Protein AF-M8E3H1-F1 (afdb_monomer_lite)

Secondary structure (DSSP, 8-state):
----------SSS---------HHHHHHHHHHHHHHHHHTT----HHHHHHHHHHHHTSS-HHHHHHHHHHHHHH-

Sequence (76 aa):
MHMHVVSLRSNRKRVIVLKRYSQQKLRRALLNAKASLEIEGLFLTPQEDRLLLDRAEGKMTYSEFLARAKEIAKNG

Organism: NCBI:txid1300222

Radius of gyration: 15.49 Å; chains: 1; bounding box: 26×26×45 Å

Structure (mmCIF, N/CA/C/O backbone):
data_AF-M8E3H1-F1
#
_entry.id   AF-M8E3H1-F1
#
loop_
_atom_site.group_PDB
_atom_site.id
_atom_site.type_symbol
_atom_site.label_atom_id
_atom_site.label_alt_id
_atom_site.label_comp_id
_atom_site.label_asym_id
_atom_site.label_entity_id
_atom_site.label_seq_id
_atom_site.pdbx_PDB_ins_code
_atom_site.Cartn_x
_atom_site.Cartn_y
_atom_site.Cartn_z
_atom_site.occupancy
_atom_site.B_iso_or_equiv
_atom_site.auth_seq_id
_atom_site.auth_comp_id
_atom_site.auth_asym_id
_atom_site.auth_atom_id
_atom_site.pdbx_PDB_model_num
ATOM 1 N N . MET A 1 1 ? -5.897 6.829 11.126 1.00 42.16 1 MET A N 1
ATOM 2 C CA . MET A 1 1 ? -4.583 7.186 11.724 1.00 42.16 1 MET A CA 1
ATOM 3 C C . MET A 1 1 ? -3.648 5.978 11.672 1.00 42.16 1 MET A C 1
ATOM 5 O O . MET A 1 1 ? -4.030 4.930 12.174 1.00 42.16 1 MET A O 1
ATOM 9 N N . HIS A 1 2 ? -2.494 6.044 10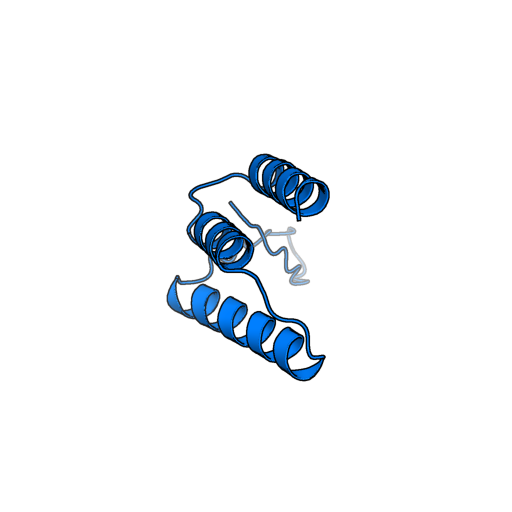.991 1.00 42.22 2 HIS A N 1
ATOM 10 C CA . HIS A 1 2 ? -1.485 4.961 10.978 1.00 42.22 2 HIS A CA 1
ATOM 11 C C . HIS A 1 2 ? -0.424 5.293 12.034 1.00 42.22 2 HIS A C 1
ATOM 13 O O . HIS A 1 2 ? 0.128 6.391 12.013 1.00 42.22 2 HIS A O 1
ATOM 19 N N . MET A 1 3 ? -0.224 4.397 13.003 1.00 44.41 3 MET A N 1
ATOM 20 C CA . MET A 1 3 ? 0.610 4.623 14.186 1.00 44.41 3 MET A CA 1
ATOM 21 C C . MET A 1 3 ? 1.860 3.750 14.092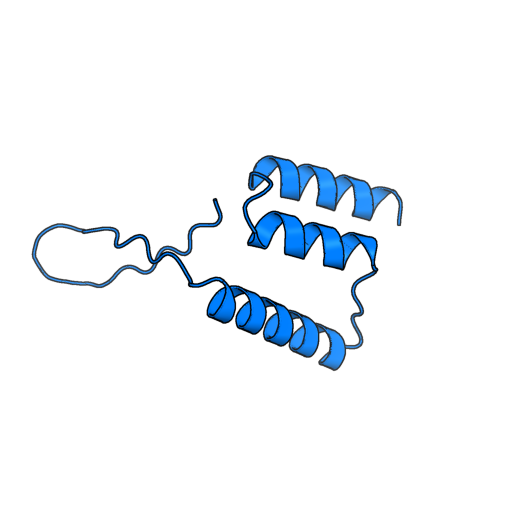 1.00 44.41 3 MET A C 1
ATOM 23 O O . MET A 1 3 ? 1.757 2.532 14.164 1.00 44.41 3 MET A O 1
ATOM 27 N N . HIS A 1 4 ? 3.036 4.364 13.956 1.00 46.94 4 HIS A N 1
ATOM 28 C CA . HIS A 1 4 ? 4.301 3.660 14.161 1.00 46.94 4 HIS A CA 1
ATOM 29 C C . HIS A 1 4 ? 4.731 3.850 15.614 1.00 46.94 4 HIS A C 1
ATOM 31 O O . HIS A 1 4 ? 5.040 4.964 16.043 1.00 46.94 4 HIS A O 1
ATOM 37 N N . VAL A 1 5 ? 4.707 2.761 16.379 1.00 44.22 5 VAL A N 1
ATOM 38 C CA . VAL A 1 5 ? 5.123 2.739 17.782 1.00 44.22 5 VAL A CA 1
ATOM 39 C C . VAL A 1 5 ? 6.631 2.517 17.826 1.00 44.22 5 VAL A C 1
ATOM 41 O O . VAL A 1 5 ? 7.114 1.461 17.431 1.00 44.22 5 VAL A O 1
ATOM 44 N N . VAL A 1 6 ? 7.382 3.505 18.311 1.00 49.19 6 VAL A N 1
ATOM 45 C CA . VAL A 1 6 ? 8.814 3.358 18.600 1.00 49.19 6 VAL A CA 1
ATOM 46 C C . VAL A 1 6 ? 8.993 3.515 20.106 1.00 49.19 6 VAL A C 1
ATOM 48 O O . VAL A 1 6 ? 8.740 4.588 20.653 1.00 49.19 6 VAL A O 1
ATOM 51 N N . SER A 1 7 ? 9.386 2.445 20.801 1.00 41.00 7 SER A N 1
ATOM 52 C CA . SER A 1 7 ? 9.656 2.502 22.240 1.00 41.00 7 SER A CA 1
ATOM 53 C C . SER A 1 7 ? 11.072 3.022 22.485 1.00 41.00 7 SER A C 1
ATOM 55 O O . SER A 1 7 ? 12.046 2.314 22.235 1.00 41.00 7 SER A O 1
ATOM 57 N N . LEU A 1 8 ? 11.205 4.239 23.006 1.00 45.78 8 LEU A N 1
ATOM 58 C CA . LEU A 1 8 ? 12.468 4.714 23.570 1.00 45.78 8 LEU A CA 1
ATOM 59 C C . LEU A 1 8 ? 12.539 4.280 25.039 1.00 45.78 8 LEU A C 1
ATOM 61 O O . LEU A 1 8 ? 11.697 4.668 25.850 1.00 45.78 8 LEU A O 1
ATOM 65 N N . ARG A 1 9 ? 13.531 3.450 25.386 1.00 41.25 9 ARG A N 1
ATOM 66 C CA . ARG A 1 9 ? 13.851 3.121 26.782 1.00 41.25 9 ARG A CA 1
ATOM 67 C C . ARG A 1 9 ? 14.452 4.364 27.445 1.00 41.25 9 ARG A C 1
ATOM 69 O O . ARG A 1 9 ? 15.634 4.633 27.284 1.00 41.25 9 ARG A O 1
ATOM 76 N N . SER A 1 10 ? 13.645 5.105 28.198 1.00 45.16 10 SER A N 1
ATOM 77 C CA . SER A 1 10 ? 14.135 6.069 29.186 1.00 45.16 10 SER A CA 1
ATOM 78 C C . SER A 1 10 ? 13.512 5.764 30.546 1.00 45.16 10 SER A C 1
ATOM 80 O O . SER A 1 10 ? 12.353 5.361 30.645 1.00 45.16 10 SER A O 1
ATOM 82 N N . ASN A 1 11 ? 14.325 5.877 31.592 1.00 47.97 11 ASN A N 1
ATOM 83 C CA . ASN A 1 11 ? 14.204 5.144 32.852 1.00 47.97 11 ASN A CA 1
ATOM 84 C C . ASN A 1 11 ? 13.133 5.675 33.833 1.00 47.97 11 ASN A C 1
ATOM 86 O O . ASN A 1 11 ? 13.175 5.356 35.015 1.00 47.97 11 ASN A O 1
ATOM 90 N N . ARG A 1 12 ? 12.155 6.477 33.389 1.00 49.22 12 ARG A N 1
ATOM 91 C CA . ARG A 1 12 ? 10.994 6.892 34.201 1.00 49.22 12 ARG A CA 1
ATOM 92 C C . ARG A 1 12 ? 9.785 7.143 33.296 1.00 49.22 12 ARG A C 1
ATOM 94 O O . ARG A 1 12 ? 9.790 8.100 32.535 1.00 49.22 12 ARG A O 1
ATOM 101 N N . LYS A 1 13 ? 8.746 6.308 33.446 1.00 43.94 13 LYS A N 1
ATOM 102 C CA . LYS A 1 13 ? 7.435 6.349 32.759 1.00 43.94 13 LYS A CA 1
ATOM 103 C C . LYS A 1 13 ? 7.521 6.140 31.234 1.00 43.94 13 LYS A C 1
ATOM 105 O O . LYS A 1 13 ? 8.105 6.932 30.506 1.00 43.94 13 LYS A O 1
ATOM 110 N N . ARG A 1 14 ? 6.904 5.060 30.732 1.00 38.75 14 ARG A N 1
ATOM 111 C CA . ARG A 1 14 ? 6.773 4.782 29.289 1.00 38.75 14 ARG A CA 1
ATOM 112 C C . ARG A 1 14 ? 5.918 5.875 28.638 1.00 38.75 14 ARG A C 1
ATOM 114 O O . ARG A 1 14 ? 4.697 5.770 28.614 1.00 38.75 14 ARG A O 1
ATOM 121 N N . VAL A 1 15 ? 6.549 6.925 28.126 1.00 46.59 15 VAL A N 1
ATOM 122 C CA . VAL A 1 15 ? 5.881 7.923 27.288 1.00 46.59 15 VAL A CA 1
ATOM 123 C C . VAL A 1 15 ? 5.861 7.371 25.866 1.00 46.59 15 VAL A C 1
ATOM 125 O O . VAL A 1 15 ? 6.900 7.271 25.215 1.00 46.59 15 VAL A O 1
ATOM 128 N N . ILE A 1 16 ? 4.683 6.969 25.386 1.00 49.62 16 ILE A N 1
ATOM 129 C CA . ILE A 1 16 ? 4.487 6.624 23.975 1.00 49.62 16 ILE A CA 1
ATOM 130 C C . ILE A 1 16 ? 4.512 7.942 23.201 1.00 49.62 16 ILE A C 1
ATOM 132 O O . ILE A 1 16 ? 3.523 8.671 23.156 1.00 49.62 16 ILE A O 1
ATOM 136 N N . VAL A 1 17 ? 5.661 8.280 22.620 1.00 49.47 17 VAL A N 1
ATOM 137 C CA . VAL A 1 17 ? 5.768 9.451 21.747 1.00 49.47 17 VAL A CA 1
ATOM 138 C C . VAL A 1 17 ? 5.160 9.082 20.398 1.00 49.47 17 VAL A C 1
ATOM 140 O O . VAL A 1 17 ? 5.780 8.409 19.575 1.00 49.47 17 VAL A O 1
ATOM 143 N N . LEU A 1 18 ? 3.920 9.518 20.178 1.00 53.38 18 LEU A N 1
ATOM 144 C CA . LEU A 1 18 ? 3.227 9.411 18.897 1.00 53.38 18 LEU A CA 1
ATOM 145 C C . LEU A 1 18 ? 3.920 10.328 17.884 1.00 53.38 18 LEU A C 1
ATOM 147 O O . LEU A 1 18 ? 3.630 11.522 17.790 1.00 53.38 18 LEU A O 1
ATOM 151 N N . LYS A 1 19 ? 4.876 9.788 17.127 1.00 54.56 19 LYS A N 1
ATOM 152 C CA . LYS A 1 19 ? 5.590 10.567 16.115 1.00 54.56 19 LYS A CA 1
ATOM 153 C C . LYS A 1 19 ? 4.699 10.713 14.881 1.00 54.56 19 LYS A C 1
ATOM 155 O O . LYS A 1 19 ? 4.655 9.837 14.022 1.00 54.56 19 LYS A O 1
ATOM 160 N N . ARG A 1 20 ? 3.968 11.828 14.789 1.00 62.09 20 AR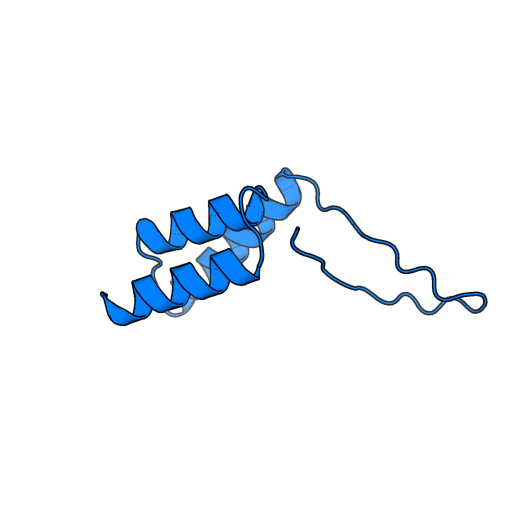G A N 1
ATOM 161 C CA . ARG A 1 20 ? 3.302 12.237 13.544 1.00 62.09 20 ARG A CA 1
ATOM 162 C C . ARG A 1 20 ? 4.380 12.493 12.489 1.00 62.09 20 ARG A C 1
ATOM 164 O O . ARG A 1 20 ? 5.187 13.410 12.631 1.00 62.09 20 ARG A O 1
ATOM 171 N N . TYR A 1 21 ? 4.421 11.666 11.449 1.00 69.19 21 TYR A N 1
ATOM 172 C CA . TYR A 1 21 ? 5.255 11.950 10.286 1.00 69.19 21 TYR A CA 1
ATOM 173 C C . TYR A 1 21 ? 4.723 13.198 9.583 1.00 69.19 21 TYR A C 1
ATOM 175 O O . TYR A 1 21 ? 3.513 13.371 9.443 1.00 69.19 21 TYR A O 1
ATOM 183 N N . SER A 1 22 ? 5.626 14.069 9.133 1.00 82.06 22 SER A N 1
ATOM 184 C CA . SER A 1 22 ? 5.241 15.121 8.197 1.00 82.06 22 SER A CA 1
ATOM 185 C C . SER A 1 22 ? 4.782 14.484 6.885 1.00 82.06 22 SER A C 1
ATOM 187 O O . SER A 1 22 ? 5.275 13.419 6.501 1.00 82.06 22 SER A O 1
ATOM 189 N N . GLN A 1 23 ? 3.885 15.162 6.168 1.00 81.25 23 GLN A N 1
ATOM 190 C CA . GLN A 1 23 ? 3.401 14.708 4.859 1.00 81.25 23 GLN A CA 1
ATOM 191 C C . GLN A 1 23 ? 4.559 14.405 3.894 1.00 81.25 23 GLN A C 1
ATOM 193 O O . GLN A 1 23 ? 4.541 13.405 3.182 1.00 81.25 23 GLN A O 1
ATOM 198 N N . GLN A 1 24 ? 5.632 15.200 3.947 1.00 84.88 24 GLN A N 1
ATOM 199 C CA . GLN A 1 24 ? 6.846 14.968 3.163 1.00 84.88 24 GLN A CA 1
ATOM 200 C C . GLN A 1 24 ? 7.538 13.637 3.504 1.00 84.88 24 GLN A C 1
ATOM 202 O O . GLN A 1 24 ? 7.911 12.890 2.600 1.00 84.88 24 GLN A O 1
ATOM 207 N N . LYS A 1 25 ? 7.710 13.314 4.795 1.00 87.25 25 LYS A N 1
ATOM 208 C CA . LYS A 1 25 ? 8.339 12.047 5.206 1.00 87.25 25 LYS A CA 1
ATOM 209 C C . LYS A 1 25 ? 7.492 10.848 4.812 1.00 87.25 25 LYS A C 1
ATOM 211 O O . LYS A 1 25 ? 8.036 9.823 4.420 1.00 87.25 25 LYS A O 1
ATOM 216 N N . LEU A 1 26 ? 6.178 10.994 4.908 1.00 86.69 26 LEU A N 1
ATOM 217 C CA . LEU A 1 26 ? 5.239 9.942 4.571 1.00 86.69 26 LEU A CA 1
ATOM 218 C C . LEU A 1 26 ? 5.231 9.661 3.057 1.00 86.69 26 LEU A C 1
ATOM 220 O O . LEU A 1 26 ? 5.345 8.506 2.657 1.00 86.69 26 LEU A O 1
ATOM 224 N N . ARG A 1 27 ? 5.241 10.706 2.216 1.00 87.06 27 ARG A N 1
ATOM 225 C CA . ARG A 1 27 ? 5.422 10.563 0.760 1.00 87.06 27 ARG A CA 1
ATOM 226 C C . ARG A 1 27 ? 6.740 9.875 0.410 1.00 87.06 27 ARG A C 1
ATOM 228 O O . ARG A 1 27 ? 6.753 8.964 -0.407 1.00 87.06 27 ARG A O 1
ATOM 235 N N . ARG A 1 28 ? 7.842 10.261 1.063 1.00 91.25 28 ARG A N 1
ATOM 236 C CA . ARG A 1 28 ? 9.150 9.622 0.849 1.00 91.25 28 ARG A CA 1
ATOM 237 C C . ARG A 1 28 ? 9.146 8.143 1.245 1.00 91.25 28 ARG A C 1
ATOM 239 O O . ARG A 1 28 ? 9.736 7.333 0.544 1.00 91.25 28 ARG A O 1
ATOM 246 N N . ALA A 1 29 ? 8.477 7.789 2.340 1.00 91.38 29 ALA A N 1
ATOM 247 C CA . ALA A 1 29 ? 8.338 6.396 2.755 1.00 91.38 29 ALA A CA 1
ATOM 248 C C . ALA A 1 29 ? 7.550 5.564 1.728 1.00 91.38 29 ALA A C 1
ATOM 250 O O . ALA A 1 29 ? 7.978 4.461 1.406 1.00 91.38 29 ALA A O 1
ATOM 251 N N . LEU A 1 30 ? 6.458 6.108 1.174 1.00 92.12 30 LEU A N 1
ATOM 252 C CA . LEU A 1 30 ? 5.692 5.447 0.111 1.00 92.12 30 LEU A CA 1
ATOM 253 C C . LEU A 1 30 ? 6.510 5.264 -1.170 1.00 92.12 30 LEU A C 1
ATOM 255 O O . LEU A 1 30 ? 6.515 4.172 -1.726 1.00 92.12 30 LEU A O 1
ATOM 259 N N . LEU A 1 31 ? 7.234 6.300 -1.607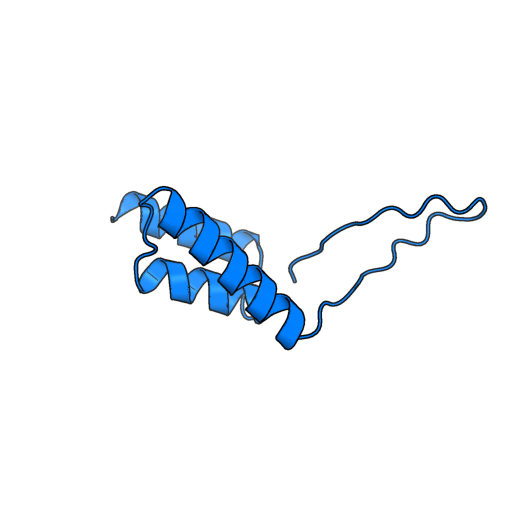 1.00 92.81 31 LEU A N 1
ATOM 260 C CA . LEU A 1 31 ? 8.108 6.213 -2.782 1.00 92.81 31 LEU A CA 1
ATOM 261 C C . LEU A 1 31 ? 9.178 5.133 -2.611 1.00 92.81 31 LEU A C 1
ATOM 263 O O . LEU A 1 31 ? 9.391 4.334 -3.515 1.00 92.81 31 LEU A O 1
ATOM 267 N N . ASN A 1 32 ? 9.811 5.074 -1.437 1.00 95.31 32 ASN A N 1
ATOM 268 C CA . ASN A 1 32 ? 10.801 4.042 -1.144 1.00 95.31 32 ASN A CA 1
ATOM 269 C C . ASN A 1 32 ? 10.180 2.640 -1.163 1.00 95.31 32 ASN A C 1
ATOM 271 O O . A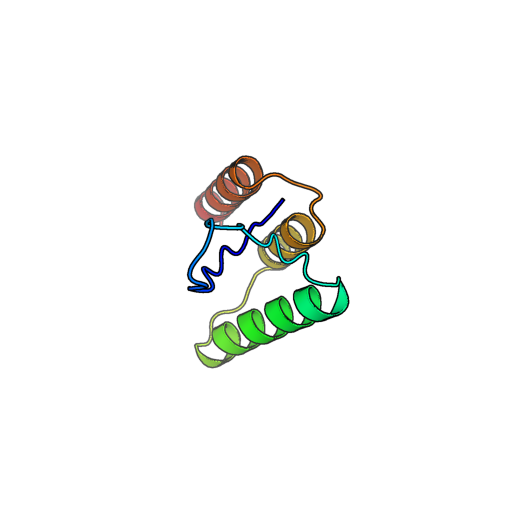SN A 1 32 ? 10.762 1.735 -1.745 1.00 95.31 32 ASN A O 1
ATOM 275 N N . ALA A 1 33 ? 9.006 2.461 -0.549 1.00 94.12 33 ALA A N 1
ATOM 276 C CA . ALA A 1 33 ? 8.319 1.172 -0.542 1.00 94.12 33 ALA A CA 1
ATOM 277 C C . ALA A 1 33 ? 7.952 0.719 -1.963 1.00 94.12 33 ALA A C 1
ATOM 279 O O . ALA A 1 33 ? 8.157 -0.441 -2.303 1.00 94.12 33 ALA A O 1
ATOM 280 N N . LYS A 1 34 ? 7.473 1.641 -2.806 1.00 94.50 34 LYS A N 1
ATOM 281 C CA . LYS A 1 34 ? 7.178 1.372 -4.215 1.00 94.50 34 LYS A CA 1
ATOM 282 C C . LYS A 1 34 ? 8.432 0.971 -4.990 1.00 94.50 34 LYS A C 1
ATOM 284 O O . LYS A 1 34 ? 8.420 -0.059 -5.647 1.00 94.50 34 LYS A O 1
ATOM 289 N N . ALA A 1 35 ? 9.528 1.712 -4.834 1.00 95.44 35 ALA A N 1
ATOM 290 C CA . ALA A 1 35 ? 10.801 1.370 -5.463 1.00 95.44 35 ALA A CA 1
ATOM 291 C C . ALA A 1 35 ? 11.312 -0.015 -5.024 1.00 95.44 35 ALA A C 1
ATOM 293 O O . ALA A 1 35 ? 11.822 -0.768 -5.846 1.00 95.44 35 ALA A O 1
ATOM 294 N N . SER A 1 36 ? 11.145 -0.384 -3.748 1.00 97.19 36 SER A N 1
ATOM 295 C CA . SER A 1 36 ? 11.491 -1.728 -3.266 1.00 97.19 36 SER A CA 1
ATOM 296 C C . SER A 1 36 ? 10.664 -2.830 -3.929 1.00 97.19 36 SER A C 1
ATOM 298 O O . SER A 1 36 ? 11.207 -3.892 -4.197 1.00 97.19 36 SER A O 1
ATOM 300 N N . LEU A 1 37 ? 9.382 -2.588 -4.214 1.00 95.44 37 LEU A N 1
ATOM 301 C CA . LEU A 1 37 ? 8.541 -3.537 -4.950 1.00 95.44 37 LEU A CA 1
ATOM 302 C C . LEU A 1 37 ? 8.952 -3.628 -6.426 1.00 95.44 37 LEU A C 1
ATOM 304 O O . LEU A 1 37 ? 9.071 -4.727 -6.959 1.00 95.44 37 LEU A O 1
ATOM 308 N N . GLU A 1 38 ? 9.236 -2.490 -7.061 1.00 96.00 38 GLU A N 1
ATOM 309 C CA . GLU A 1 38 ? 9.642 -2.430 -8.470 1.00 96.00 38 GLU A CA 1
ATOM 310 C C . GLU A 1 38 ? 10.961 -3.177 -8.732 1.00 96.00 38 GLU A C 1
ATOM 312 O O . GLU A 1 38 ? 11.094 -3.825 -9.768 1.00 96.00 38 GLU A O 1
ATOM 317 N N . ILE A 1 39 ? 11.909 -3.150 -7.784 1.00 96.88 39 ILE A N 1
ATOM 318 C CA . ILE A 1 39 ? 13.152 -3.944 -7.851 1.00 96.88 39 ILE A CA 1
ATOM 319 C C . ILE A 1 39 ? 12.852 -5.447 -7.956 1.00 96.88 39 ILE A C 1
ATOM 321 O O . ILE A 1 39 ? 13.529 -6.156 -8.695 1.00 96.88 39 ILE A O 1
ATOM 325 N N . GLU A 1 40 ? 11.819 -5.917 -7.259 1.00 96.44 40 GLU A N 1
ATOM 326 C CA . GLU A 1 40 ? 11.372 -7.316 -7.267 1.00 96.44 40 GLU A CA 1
ATOM 327 C C . GLU A 1 40 ? 10.429 -7.628 -8.449 1.00 96.44 40 GLU A C 1
ATOM 329 O O . GLU A 1 40 ? 9.842 -8.707 -8.521 1.00 96.44 40 GLU A O 1
ATOM 334 N N . GLY A 1 41 ? 10.238 -6.682 -9.377 1.00 96.25 41 GLY A N 1
ATOM 335 C CA . GLY A 1 41 ? 9.314 -6.821 -10.504 1.00 96.25 41 GLY A CA 1
ATOM 336 C C . GLY A 1 41 ? 7.833 -6.748 -10.114 1.00 96.25 41 GLY A C 1
ATOM 337 O O . GLY A 1 41 ? 6.972 -7.137 -10.903 1.00 96.25 41 GLY A O 1
ATOM 338 N N . LEU A 1 42 ? 7.519 -6.255 -8.912 1.00 95.62 42 LEU A N 1
ATOM 339 C CA . LEU A 1 42 ? 6.155 -6.086 -8.419 1.00 95.62 42 LEU A CA 1
ATOM 340 C C . LEU A 1 42 ? 5.680 -4.653 -8.669 1.00 95.62 42 LEU A C 1
ATOM 342 O O . LEU A 1 42 ? 6.202 -3.693 -8.101 1.00 95.62 42 LEU A O 1
ATOM 346 N N . PHE A 1 43 ? 4.643 -4.512 -9.489 1.00 94.38 43 PHE A N 1
ATOM 347 C CA . PHE A 1 43 ? 4.055 -3.219 -9.824 1.00 94.38 43 PHE A CA 1
ATOM 348 C C . PHE A 1 43 ? 2.686 -3.078 -9.177 1.00 94.38 43 PHE A C 1
ATOM 350 O O . PHE A 1 43 ? 1.827 -3.944 -9.320 1.00 94.38 43 PHE A O 1
ATOM 357 N N . LEU A 1 44 ? 2.478 -1.956 -8.493 1.00 92.69 44 LEU A N 1
ATOM 358 C CA . LEU A 1 44 ? 1.164 -1.602 -7.975 1.00 92.69 44 LEU A CA 1
ATOM 359 C C . LEU A 1 44 ? 0.262 -1.154 -9.122 1.00 92.69 44 LEU A C 1
ATOM 361 O O . LEU A 1 44 ? 0.635 -0.300 -9.932 1.00 92.69 44 LEU A O 1
ATOM 365 N N . THR A 1 45 ? -0.957 -1.676 -9.147 1.00 94.38 45 THR A N 1
ATOM 366 C CA . THR A 1 45 ? -2.017 -1.163 -10.011 1.00 94.38 45 THR A CA 1
ATOM 367 C C . THR A 1 45 ? -2.404 0.265 -9.597 1.00 94.38 45 THR A C 1
ATOM 369 O O . THR A 1 45 ? -2.229 0.660 -8.437 1.00 94.38 45 THR A O 1
ATOM 372 N N . PRO A 1 46 ? -3.014 1.061 -10.498 1.00 93.50 46 PRO A N 1
ATOM 373 C CA . PRO A 1 46 ? -3.504 2.396 -10.147 1.00 93.50 46 PRO A CA 1
ATOM 374 C C . PRO A 1 46 ? -4.492 2.406 -8.968 1.00 93.50 46 PRO A C 1
ATOM 376 O O . PRO A 1 46 ? -4.571 3.388 -8.229 1.00 93.50 46 PRO A O 1
ATOM 379 N N . GLN A 1 47 ? -5.251 1.320 -8.784 1.00 94.50 47 GLN A N 1
ATOM 380 C CA . GLN A 1 47 ? -6.210 1.183 -7.686 1.00 94.50 47 GLN A CA 1
ATOM 381 C C . GLN A 1 47 ? -5.500 0.971 -6.341 1.00 94.50 47 GLN A C 1
ATOM 383 O O . GLN A 1 47 ? -5.859 1.611 -5.351 1.00 94.50 47 GLN A O 1
ATOM 388 N N . GLU A 1 48 ? -4.467 0.128 -6.307 1.00 94.50 48 GLU A N 1
ATOM 389 C CA . GLU A 1 48 ? -3.662 -0.127 -5.106 1.00 94.50 48 GLU A CA 1
ATOM 390 C C . GLU A 1 48 ? -2.841 1.099 -4.694 1.00 94.50 48 GLU A C 1
ATOM 392 O O . GLU A 1 48 ? -2.802 1.446 -3.512 1.00 94.50 48 GLU A O 1
ATOM 397 N N . ASP A 1 49 ? -2.241 1.799 -5.662 1.00 94.25 49 ASP A N 1
ATOM 398 C CA . ASP A 1 49 ? -1.479 3.031 -5.419 1.00 94.25 49 ASP A CA 1
ATOM 399 C C . ASP A 1 49 ? -2.379 4.106 -4.780 1.00 94.25 49 ASP A C 1
ATOM 401 O O . ASP A 1 49 ? -2.044 4.688 -3.742 1.00 94.25 49 ASP A O 1
ATOM 405 N N . ARG A 1 50 ? -3.601 4.275 -5.306 1.00 94.44 50 ARG A N 1
ATOM 406 C CA . ARG A 1 50 ? -4.595 5.199 -4.743 1.00 94.44 50 ARG A CA 1
ATOM 407 C C . ARG A 1 50 ? -5.040 4.801 -3.335 1.00 94.44 50 ARG A C 1
ATOM 409 O O . ARG A 1 50 ? -5.142 5.667 -2.465 1.00 94.44 50 ARG A O 1
ATOM 416 N N . LEU A 1 51 ? -5.257 3.508 -3.087 1.00 95.38 51 LEU A N 1
ATOM 417 C CA . LEU A 1 51 ? -5.616 2.995 -1.763 1.00 95.38 51 LEU A CA 1
ATOM 418 C C . LEU A 1 51 ? -4.518 3.288 -0.722 1.00 95.38 51 LEU A C 1
ATOM 420 O O . LEU A 1 51 ? -4.822 3.706 0.402 1.00 95.38 51 LEU A O 1
ATOM 424 N N . LEU A 1 52 ? -3.245 3.105 -1.089 1.00 93.75 52 LEU A N 1
ATOM 425 C CA . LEU A 1 52 ? -2.109 3.432 -0.224 1.00 93.75 52 LEU A CA 1
ATOM 426 C C . LEU A 1 52 ? -2.047 4.930 0.082 1.00 93.75 52 LEU A C 1
ATOM 428 O O . LEU A 1 52 ? -1.888 5.289 1.251 1.00 93.75 52 LEU A O 1
ATOM 432 N N . LEU A 1 53 ? -2.221 5.791 -0.928 1.00 91.88 53 LEU A N 1
ATOM 433 C CA . LEU A 1 53 ? -2.225 7.249 -0.770 1.00 91.88 53 LEU A CA 1
ATOM 434 C C . LEU A 1 53 ? -3.340 7.727 0.166 1.00 91.88 53 LEU A C 1
ATOM 436 O O . LEU A 1 53 ? -3.071 8.463 1.117 1.00 91.88 53 LEU A O 1
ATOM 440 N N . ASP A 1 54 ? -4.572 7.262 -0.031 1.00 92.12 54 ASP A N 1
ATOM 441 C CA . ASP A 1 54 ? -5.704 7.663 0.809 1.00 92.12 54 ASP A CA 1
ATOM 442 C C . ASP A 1 54 ? -5.505 7.229 2.275 1.00 92.12 54 ASP A C 1
ATOM 444 O O . ASP A 1 54 ? -5.817 7.969 3.221 1.00 92.12 54 ASP A O 1
ATOM 448 N N . ARG A 1 55 ? -4.909 6.049 2.497 1.00 91.12 55 ARG A N 1
ATOM 449 C CA . ARG A 1 55 ? -4.563 5.575 3.843 1.00 91.12 55 ARG A CA 1
ATOM 450 C C . ARG A 1 55 ? -3.481 6.423 4.509 1.00 91.12 55 ARG A C 1
ATOM 452 O O . ARG A 1 55 ? -3.549 6.661 5.727 1.00 91.12 55 ARG A O 1
ATOM 459 N N . ALA A 1 56 ? -2.495 6.829 3.723 1.00 87.69 56 ALA A N 1
ATOM 460 C CA . ALA A 1 56 ? -1.366 7.663 4.100 1.00 87.69 56 ALA A CA 1
ATOM 461 C C . ALA A 1 56 ? -1.788 9.091 4.473 1.00 87.69 56 ALA A C 1
ATOM 463 O O . ALA A 1 56 ? -1.360 9.618 5.501 1.00 87.69 56 ALA A O 1
ATOM 464 N N . GLU A 1 57 ? -2.689 9.681 3.693 1.00 87.75 57 GLU A N 1
ATOM 465 C CA . GLU A 1 57 ? -3.276 10.999 3.957 1.00 87.75 57 GLU A CA 1
ATOM 466 C C . GLU A 1 57 ? -4.249 10.983 5.145 1.00 87.75 57 GLU A C 1
ATOM 468 O O . GLU A 1 57 ? -4.630 12.030 5.664 1.00 87.75 57 GLU A O 1
ATOM 473 N N . GLY A 1 58 ? -4.612 9.793 5.631 1.00 87.88 58 GLY A N 1
ATOM 474 C CA . GLY A 1 58 ? -5.474 9.626 6.794 1.00 87.88 58 GLY A CA 1
ATOM 475 C C . GLY A 1 58 ? -6.962 9.746 6.482 1.00 87.88 58 GLY A C 1
ATOM 476 O O . GLY A 1 58 ? -7.745 9.830 7.424 1.00 87.88 58 GLY A O 1
ATOM 477 N N . LYS A 1 59 ? -7.346 9.689 5.199 1.00 90.88 59 LYS A N 1
ATOM 478 C CA . LYS A 1 59 ? -8.743 9.693 4.737 1.00 90.88 59 LYS A CA 1
ATOM 479 C C . LYS A 1 59 ? -9.518 8.440 5.149 1.00 90.88 59 LYS A C 1
ATOM 481 O O . LYS A 1 59 ? -10.739 8.452 5.118 1.00 90.88 59 LYS A O 1
ATOM 486 N N . MET A 1 60 ? -8.812 7.376 5.543 1.00 93.38 60 MET A N 1
ATOM 487 C CA . MET A 1 60 ? -9.415 6.137 6.031 1.00 93.38 60 MET A CA 1
ATOM 488 C C . MET A 1 60 ? -8.694 5.526 7.242 1.00 93.38 60 MET A C 1
ATOM 490 O O . MET A 1 60 ? -7.490 5.726 7.510 1.00 93.38 60 MET A O 1
ATOM 494 N N . THR A 1 61 ? -9.462 4.740 7.987 1.00 93.06 61 THR A N 1
ATOM 495 C CA . THR A 1 61 ? -9.010 3.884 9.081 1.00 93.06 61 THR A CA 1
ATOM 496 C C . THR A 1 61 ? -8.221 2.679 8.561 1.00 93.06 61 THR A C 1
ATOM 498 O O . THR A 1 61 ? -8.143 2.403 7.365 1.00 93.06 61 THR A O 1
ATOM 501 N N . TYR A 1 62 ? -7.556 1.969 9.473 1.00 90.06 62 TYR A N 1
ATOM 502 C CA . TYR A 1 62 ? -6.826 0.755 9.109 1.00 90.06 62 TYR A CA 1
ATOM 503 C C . TYR A 1 62 ? -7.767 -0.404 8.750 1.00 90.06 62 TYR A C 1
ATOM 505 O O . TYR A 1 62 ? -7.476 -1.146 7.819 1.00 90.06 62 TYR A O 1
ATOM 513 N N . SER A 1 63 ? -8.906 -0.526 9.436 1.00 95.00 63 SER A N 1
ATOM 514 C CA . SER A 1 63 ? -9.929 -1.533 9.137 1.00 95.00 63 SER A CA 1
ATOM 515 C C . SER A 1 63 ? -10.542 -1.330 7.753 1.00 95.00 63 SER A C 1
ATOM 517 O O . SER A 1 63 ? -10.644 -2.292 6.999 1.00 95.00 63 SER A O 1
ATOM 519 N N . GLU A 1 64 ? -10.877 -0.089 7.389 1.00 95.69 64 GLU A N 1
ATOM 520 C CA . GLU A 1 64 ? -11.372 0.243 6.044 1.00 95.69 64 GLU A CA 1
ATOM 521 C C . GLU A 1 64 ? -10.328 -0.066 4.971 1.00 95.69 64 GLU A C 1
ATOM 523 O O . GLU A 1 64 ? -10.651 -0.694 3.967 1.00 95.69 64 GLU A O 1
ATOM 528 N N . PHE A 1 65 ? -9.064 0.296 5.209 1.00 95.75 65 PHE A N 1
ATOM 529 C CA . PHE A 1 65 ? -7.969 -0.038 4.299 1.00 95.75 65 PHE A CA 1
ATOM 530 C C . PHE A 1 65 ? -7.852 -1.547 4.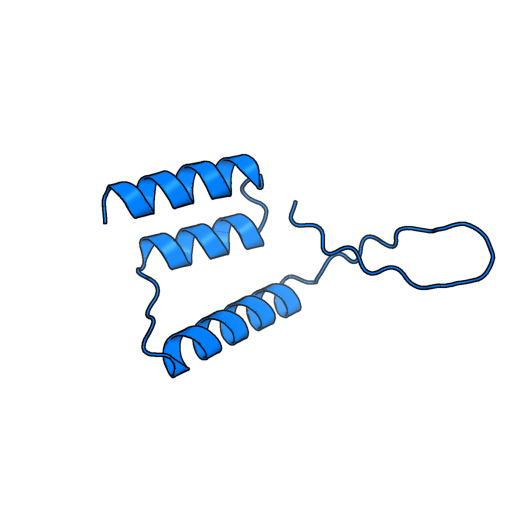068 1.00 95.75 65 PHE A C 1
ATOM 532 O O . PHE A 1 65 ? -7.773 -1.984 2.924 1.00 95.75 65 PHE A O 1
ATOM 539 N N . LEU A 1 66 ? -7.887 -2.352 5.135 1.00 96.94 66 LEU A N 1
ATOM 540 C CA . LEU A 1 66 ? -7.811 -3.808 5.015 1.00 96.94 66 LEU A CA 1
ATOM 541 C C . LEU A 1 66 ? -9.027 -4.404 4.303 1.00 96.94 66 LEU A C 1
ATOM 543 O O . LEU A 1 66 ? -8.871 -5.358 3.544 1.00 96.94 66 LEU A O 1
ATOM 547 N N . ALA A 1 67 ? -10.225 -3.871 4.548 1.00 96.81 67 ALA A N 1
ATOM 548 C CA . ALA A 1 67 ? -11.427 -4.306 3.846 1.00 96.81 67 ALA A CA 1
ATOM 549 C C . ALA A 1 67 ? -11.293 -4.045 2.338 1.00 96.81 67 ALA A C 1
ATOM 551 O O . ALA A 1 67 ? -11.417 -4.981 1.553 1.00 96.81 67 ALA A O 1
ATOM 552 N N . ARG A 1 68 ? -10.916 -2.820 1.949 1.00 95.69 68 ARG A N 1
ATOM 553 C CA . ARG A 1 68 ? -10.703 -2.435 0.545 1.00 95.69 68 ARG A CA 1
ATOM 554 C C . ARG A 1 68 ? -9.588 -3.232 -0.129 1.00 95.69 68 ARG A C 1
ATOM 556 O O . ARG A 1 68 ? -9.772 -3.701 -1.245 1.00 95.69 68 ARG A O 1
ATOM 563 N N . ALA A 1 69 ? -8.462 -3.441 0.553 1.00 95.81 69 ALA A N 1
ATOM 564 C CA . ALA A 1 69 ? -7.359 -4.247 0.030 1.00 95.81 69 ALA A CA 1
ATOM 565 C C . ALA A 1 69 ? -7.802 -5.688 -0.274 1.00 95.81 69 ALA A C 1
ATOM 567 O O . ALA A 1 69 ? -7.468 -6.236 -1.320 1.00 95.81 69 ALA A O 1
ATOM 568 N N . LYS A 1 70 ? -8.605 -6.292 0.615 1.00 96.00 70 LYS A N 1
ATOM 569 C CA . LYS A 1 70 ? -9.167 -7.635 0.403 1.00 96.00 70 LYS A CA 1
ATOM 570 C C . LYS A 1 70 ? -10.165 -7.680 -0.749 1.00 96.00 70 LYS A C 1
ATOM 572 O O . LYS A 1 70 ? -10.240 -8.698 -1.423 1.00 96.00 70 LYS A O 1
ATOM 577 N N . GLU A 1 71 ? -10.954 -6.627 -0.942 1.00 95.50 71 GLU A N 1
ATOM 578 C CA . GLU A 1 71 ? -11.873 -6.531 -2.080 1.00 95.50 71 GLU A CA 1
ATOM 579 C C . GLU A 1 71 ? -11.107 -6.457 -3.404 1.00 95.50 71 GLU A C 1
ATOM 581 O O . GLU A 1 71 ? -11.430 -7.203 -4.322 1.00 95.50 71 GLU A O 1
ATOM 586 N N . ILE A 1 72 ? -10.061 -5.627 -3.485 1.00 94.25 72 ILE A N 1
ATOM 587 C CA . ILE A 1 72 ? -9.201 -5.530 -4.676 1.00 94.25 72 ILE A CA 1
ATOM 588 C C . ILE A 1 72 ? -8.567 -6.891 -4.981 1.00 94.25 72 ILE A C 1
ATOM 590 O O . ILE A 1 72 ? -8.696 -7.381 -6.094 1.00 94.25 72 ILE A O 1
ATOM 594 N N . ALA A 1 73 ? -7.986 -7.555 -3.977 1.00 92.19 73 ALA A N 1
ATOM 595 C CA . ALA A 1 73 ? -7.337 -8.857 -4.152 1.00 92.19 73 ALA A CA 1
ATOM 596 C C . ALA A 1 73 ? -8.287 -9.994 -4.578 1.00 92.19 73 ALA A C 1
ATOM 598 O O . ALA A 1 73 ? -7.830 -11.016 -5.074 1.00 92.19 73 ALA A O 1
ATOM 599 N N . LYS A 1 74 ? -9.599 -9.855 -4.350 1.00 91.88 74 LYS A N 1
ATOM 600 C CA . LYS A 1 74 ? -10.605 -10.830 -4.804 1.00 91.88 74 LYS A CA 1
ATOM 601 C C . LYS A 1 74 ? -11.072 -10.591 -6.239 1.00 91.88 74 LYS A C 1
ATOM 603 O O . LYS A 1 74 ? -11.600 -11.516 -6.844 1.00 91.88 74 LYS A O 1
ATOM 608 N N . ASN A 1 75 ? -10.950 -9.357 -6.723 1.00 79.69 75 ASN A N 1
ATOM 609 C CA . ASN A 1 75 ? -11.497 -8.910 -8.004 1.00 79.69 75 ASN A CA 1
ATOM 610 C C . ASN A 1 75 ? -10.413 -8.651 -9.067 1.00 79.69 75 ASN A C 1
ATOM 612 O O . ASN A 1 75 ? -10.761 -8.284 -10.189 1.00 79.69 75 ASN A O 1
ATOM 616 N N . GLY A 1 76 ? -9.136 -8.761 -8.691 1.00 64.50 76 GLY A N 1
ATOM 617 C CA . GLY A 1 76 ? -7.969 -8.598 -9.560 1.00 64.50 76 GLY A CA 1
ATOM 618 C C . GLY A 1 76 ? -7.426 -9.909 -10.101 1.00 64.50 76 GLY A C 1
ATOM 619 O O . GLY A 1 76 ? -7.805 -10.979 -9.574 1.00 64.50 76 GLY A O 1
#

pLDDT: mean 79.87, std 20.6, range [38.75, 97.19]

InterPro domains:
  IPR033788 Antitoxin VbhA-like [cd11586] (23-73)
  IPR043038 Antitoxin VbhA domain superfamily [G3DSA:1.10.8.1050] (17-75)

Foldseek 3Di:
DDFDFDFDDDPDDGDRPRDDDDLVVLVVVLVVVQVVCVVVVHHDDPQRSVLSVCVSVVVDDPVVSVVSVVVVVVVD